Protein AF-A0A923NDS3-F1 (afdb_monomer_lite)

pLDDT: mean 91.22, std 11.39, range [41.09, 98.31]

Foldseek 3Di:
DDPDDQQEAEAEPVDPDPVSVVSVVVCVVVVRYYQYAHPDDDPPDDPVVNVVVSVVSVVVSNVD

Structure (mmCIF, N/CA/C/O backbone):
data_AF-A0A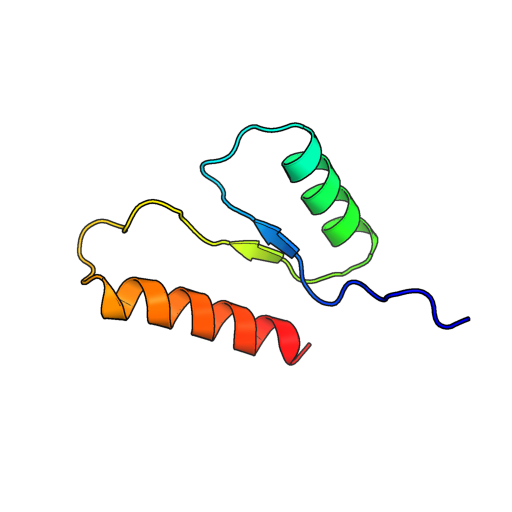923NDS3-F1
#
_entry.id   AF-A0A923NDS3-F1
#
loop_
_atom_site.group_PDB
_atom_site.id
_atom_site.type_symbol
_atom_site.label_atom_id
_atom_site.label_alt_id
_atom_site.label_comp_id
_atom_site.label_asym_id
_atom_site.label_entity_id
_atom_site.label_seq_id
_atom_site.pdbx_PDB_ins_code
_atom_site.Cartn_x
_atom_site.Cartn_y
_atom_site.Cartn_z
_atom_site.occupancy
_atom_site.B_iso_or_equiv
_atom_site.auth_seq_id
_atom_site.auth_comp_id
_atom_site.auth_asym_id
_atom_site.auth_atom_id
_atom_site.pdbx_PDB_model_num
ATOM 1 N N . MET A 1 1 ? -28.349 9.912 8.108 1.00 41.09 1 MET A N 1
ATOM 2 C CA . MET A 1 1 ? -27.086 10.249 7.415 1.00 41.09 1 MET A CA 1
ATOM 3 C C . MET A 1 1 ? -26.054 9.198 7.804 1.00 41.09 1 MET A C 1
ATOM 5 O O . MET A 1 1 ? -25.730 9.111 8.979 1.00 41.09 1 MET A O 1
ATOM 9 N N . ARG A 1 2 ? -25.629 8.319 6.887 1.00 43.25 2 ARG A N 1
ATOM 10 C CA . ARG A 1 2 ? -24.583 7.322 7.175 1.00 43.25 2 ARG A CA 1
ATOM 11 C C . ARG A 1 2 ? -23.246 8.033 6.964 1.00 43.25 2 ARG A C 1
ATOM 13 O O . ARG A 1 2 ? -22.976 8.461 5.847 1.00 43.25 2 ARG A O 1
ATOM 20 N N . LEU A 1 3 ? -22.472 8.245 8.027 1.00 53.41 3 LEU A N 1
ATOM 21 C CA . LEU A 1 3 ? -21.111 8.769 7.893 1.00 53.41 3 LEU A CA 1
ATOM 22 C C . LEU A 1 3 ? -20.317 7.789 7.020 1.00 53.41 3 LEU A C 1
ATOM 24 O O . LEU A 1 3 ? -20.419 6.576 7.213 1.00 53.41 3 LEU A O 1
ATOM 28 N N . ALA A 1 4 ? -19.582 8.298 6.032 1.00 70.19 4 ALA A N 1
ATOM 29 C CA . ALA A 1 4 ? -18.716 7.458 5.219 1.00 70.19 4 ALA A CA 1
ATOM 30 C C . ALA A 1 4 ? -17.656 6.822 6.130 1.00 70.19 4 ALA A C 1
ATOM 32 O O . ALA A 1 4 ? -16.911 7.522 6.811 1.00 70.19 4 ALA A O 1
ATOM 33 N N . THR A 1 5 ? -17.613 5.493 6.170 1.00 83.31 5 THR A N 1
ATOM 34 C CA . THR A 1 5 ? -16.621 4.741 6.942 1.00 83.31 5 THR A CA 1
ATOM 35 C C . THR A 1 5 ? -15.396 4.493 6.070 1.00 83.31 5 THR A C 1
ATOM 37 O O . THR A 1 5 ? -15.514 3.863 5.017 1.00 83.31 5 THR A O 1
ATOM 40 N N . CYS A 1 6 ? -14.221 4.955 6.498 1.00 88.50 6 CYS A N 1
ATOM 41 C CA . CYS A 1 6 ? -12.961 4.600 5.849 1.00 88.50 6 CYS A CA 1
ATOM 42 C C . CYS A 1 6 ? -12.648 3.121 6.131 1.00 88.50 6 CYS A C 1
ATOM 44 O O . CYS A 1 6 ? -12.550 2.725 7.289 1.00 88.50 6 CYS A O 1
ATOM 46 N N . ARG A 1 7 ? -12.542 2.297 5.082 1.00 93.44 7 ARG A N 1
ATOM 47 C CA . ARG A 1 7 ? -12.279 0.848 5.200 1.00 93.44 7 ARG A CA 1
ATOM 48 C C . ARG A 1 7 ? -10.814 0.476 5.006 1.00 93.44 7 ARG A C 1
ATOM 50 O O . ARG A 1 7 ? -10.395 -0.563 5.489 1.00 93.44 7 ARG A O 1
ATOM 57 N N . VAL A 1 8 ? -10.055 1.303 4.295 1.00 94.50 8 VAL A N 1
ATOM 58 C CA . VAL A 1 8 ? -8.633 1.094 4.010 1.00 94.50 8 VAL A CA 1
ATOM 59 C C . VAL A 1 8 ? -7.992 2.435 3.665 1.00 94.50 8 VAL A C 1
ATOM 61 O O . VAL A 1 8 ? -8.635 3.291 3.053 1.00 94.50 8 VAL A O 1
ATOM 64 N N . VAL A 1 9 ? -6.723 2.609 4.025 1.00 94.50 9 VAL A N 1
ATOM 65 C CA . VAL A 1 9 ? -5.877 3.706 3.542 1.00 94.50 9 VAL A CA 1
ATOM 66 C C . VAL A 1 9 ? -4.810 3.137 2.616 1.00 94.50 9 VAL A C 1
ATOM 68 O O . VAL A 1 9 ? -4.065 2.238 2.996 1.00 94.50 9 VAL A O 1
ATOM 71 N N . ILE A 1 10 ? -4.718 3.675 1.401 1.00 94.12 10 ILE A N 1
ATOM 72 C CA . ILE A 1 10 ? -3.637 3.356 0.465 1.00 94.12 10 ILE A CA 1
ATOM 73 C C . ILE A 1 10 ? -2.561 4.426 0.622 1.00 94.12 10 ILE A C 1
ATOM 75 O O . ILE A 1 10 ? -2.837 5.618 0.487 1.00 94.12 10 ILE A O 1
ATOM 79 N N . TYR A 1 11 ? -1.339 4.003 0.925 1.00 94.00 11 TYR A N 1
ATOM 80 C CA . TYR A 1 11 ? -0.220 4.893 1.194 1.00 94.00 11 TYR A CA 1
ATOM 81 C C . TYR A 1 11 ? 0.941 4.623 0.246 1.00 94.00 11 TYR A C 1
ATOM 83 O O . TYR A 1 11 ? 1.437 3.500 0.163 1.00 94.00 11 TYR A O 1
ATOM 91 N N . ASN A 1 12 ? 1.418 5.679 -0.415 1.00 94.31 12 ASN A N 1
ATOM 92 C CA . ASN A 1 12 ? 2.673 5.628 -1.145 1.00 94.31 12 ASN A CA 1
ATOM 93 C C . ASN A 1 12 ? 3.853 5.983 -0.229 1.00 94.31 12 ASN A C 1
ATOM 95 O O . ASN A 1 12 ? 3.990 7.156 0.132 1.00 94.31 12 AS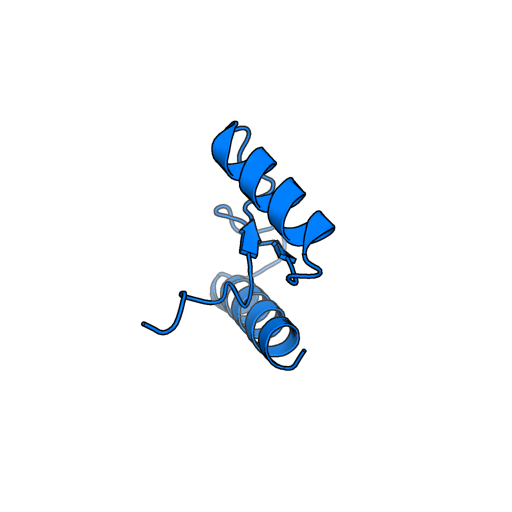N A O 1
ATOM 99 N N . PRO A 1 13 ? 4.740 5.025 0.115 1.00 91.38 13 PRO A N 1
ATOM 100 C CA . PRO A 1 13 ? 5.912 5.298 0.947 1.00 91.38 13 PRO A CA 1
ATOM 101 C C . PRO A 1 13 ? 6.927 6.238 0.282 1.00 91.38 13 PRO A C 1
ATOM 103 O O . PRO A 1 13 ? 7.793 6.777 0.964 1.00 91.38 13 PRO A O 1
ATOM 106 N N . GLN A 1 14 ? 6.814 6.473 -1.027 1.00 92.00 14 GLN A N 1
ATOM 107 C CA . GLN A 1 14 ? 7.629 7.443 -1.759 1.00 92.00 14 GLN A CA 1
ATOM 108 C C . GLN A 1 14 ? 7.115 8.888 -1.585 1.00 92.00 14 GLN A C 1
ATOM 110 O O . GLN A 1 14 ? 7.778 9.831 -2.011 1.00 92.00 14 GLN A O 1
ATOM 115 N N . SER A 1 15 ? 5.951 9.080 -0.948 1.00 89.31 15 SER A N 1
ATOM 116 C CA . SER A 1 15 ? 5.360 10.393 -0.681 1.00 89.31 15 SER A CA 1
ATOM 117 C C . SER A 1 15 ? 5.785 10.958 0.677 1.00 89.31 15 SER A C 1
ATOM 119 O O . SER A 1 15 ? 5.746 10.279 1.706 1.00 89.31 15 SER A O 1
ATOM 121 N N . THR A 1 16 ? 6.122 12.249 0.701 1.00 87.88 16 THR A N 1
ATOM 122 C CA . THR A 1 16 ? 6.552 12.985 1.905 1.00 87.88 16 THR A CA 1
ATOM 123 C C . THR A 1 16 ? 5.501 13.970 2.436 1.00 87.88 16 THR A C 1
ATOM 125 O O . THR A 1 16 ? 5.736 14.639 3.449 1.00 87.88 16 THR A O 1
ATOM 128 N N . GLY A 1 17 ? 4.330 14.053 1.793 1.00 91.56 17 GLY A N 1
ATOM 129 C CA . GLY A 1 17 ? 3.304 15.062 2.070 1.00 91.56 17 GLY A CA 1
ATOM 130 C C . GLY A 1 17 ? 2.672 14.967 3.466 1.00 91.56 17 GLY A C 1
ATOM 131 O O . GLY A 1 17 ? 2.410 13.881 3.986 1.00 91.56 17 GLY A O 1
ATOM 132 N N . LYS A 1 18 ? 2.362 16.126 4.067 1.00 92.06 18 LYS A N 1
ATOM 133 C CA . LYS A 1 18 ? 1.726 16.224 5.397 1.00 92.06 18 LYS A CA 1
ATOM 134 C C . LYS A 1 18 ? 0.388 15.480 5.462 1.00 92.06 18 LYS A C 1
ATOM 136 O O . LYS A 1 18 ? 0.151 14.754 6.422 1.00 92.06 18 LYS A O 1
ATOM 141 N N . LEU A 1 19 ? -0.442 15.611 4.426 1.00 89.25 19 LEU A N 1
ATOM 142 C CA . LEU A 1 19 ? -1.747 14.950 4.360 1.00 89.25 19 LEU A CA 1
ATOM 143 C C . LEU A 1 19 ? -1.621 13.419 4.376 1.00 89.25 19 LEU A C 1
ATOM 145 O O . LEU A 1 19 ? -2.367 12.753 5.086 1.00 89.25 19 LEU A O 1
ATOM 149 N N . ALA A 1 20 ? -0.636 12.864 3.663 1.00 88.69 20 ALA A N 1
ATOM 150 C CA . ALA A 1 20 ? -0.386 11.424 3.652 1.00 88.69 20 ALA A CA 1
ATOM 151 C C . ALA A 1 20 ? 0.004 10.912 5.049 1.00 88.69 20 ALA A C 1
ATOM 153 O O . ALA A 1 20 ? -0.512 9.896 5.508 1.00 88.69 20 ALA A O 1
ATOM 154 N N . LYS A 1 21 ? 0.841 11.665 5.775 1.00 90.19 21 LYS A N 1
ATOM 155 C CA . LYS A 1 21 ? 1.181 11.352 7.173 1.00 90.19 21 LYS A CA 1
ATOM 156 C C . LYS A 1 21 ? -0.044 11.415 8.088 1.00 90.19 21 LYS A C 1
ATOM 158 O O . LYS A 1 21 ? -0.218 10.533 8.919 1.00 90.19 21 LYS A O 1
ATOM 163 N N . GLN A 1 22 ? -0.908 12.416 7.919 1.00 91.75 22 GLN A N 1
ATOM 164 C CA . GLN A 1 22 ? -2.149 12.528 8.696 1.00 91.75 22 GLN A CA 1
ATOM 165 C C . GLN A 1 22 ? -3.099 11.352 8.434 1.00 91.75 22 GLN A C 1
ATOM 167 O O . GLN A 1 22 ? -3.667 10.820 9.384 1.00 91.75 22 GLN A O 1
ATOM 172 N N . ALA A 1 23 ? -3.224 10.899 7.183 1.00 90.50 23 ALA A N 1
ATOM 173 C CA . ALA A 1 23 ? -4.021 9.721 6.838 1.00 90.50 23 ALA A CA 1
ATOM 174 C C . ALA A 1 23 ? -3.482 8.440 7.501 1.00 90.50 23 ALA A C 1
ATOM 176 O O . ALA A 1 23 ? -4.261 7.639 8.011 1.00 90.50 23 ALA A O 1
ATOM 177 N N . MET A 1 24 ? -2.155 8.277 7.562 1.00 92.69 24 MET A N 1
ATOM 178 C CA . MET A 1 24 ? -1.507 7.165 8.269 1.00 92.69 24 MET A CA 1
ATOM 179 C C . MET A 1 24 ? -1.771 7.197 9.778 1.00 92.69 24 MET A C 1
ATOM 181 O O . MET A 1 24 ? -2.089 6.164 10.367 1.00 92.69 24 MET A O 1
ATOM 185 N N . THR A 1 25 ? -1.656 8.373 10.404 1.00 93.06 25 THR A N 1
ATOM 186 C CA . THR A 1 25 ? -1.969 8.551 11.830 1.00 93.06 25 THR A CA 1
ATOM 187 C C . THR A 1 25 ? -3.427 8.205 12.112 1.00 93.06 25 THR A C 1
ATOM 189 O O . THR A 1 25 ? -3.692 7.375 12.977 1.00 93.06 25 THR A O 1
ATOM 192 N N . TYR A 1 26 ? -4.355 8.758 11.325 1.00 91.69 26 TYR A N 1
ATOM 193 C CA . TYR A 1 26 ? -5.782 8.468 11.447 1.00 91.69 26 TYR A CA 1
ATOM 194 C C . TYR A 1 26 ? -6.069 6.967 11.328 1.00 91.69 26 TYR A C 1
ATOM 196 O O . TYR A 1 26 ? -6.775 6.406 12.167 1.00 91.69 26 TYR A O 1
ATOM 204 N N . ALA A 1 27 ? -5.482 6.304 10.325 1.00 93.81 27 ALA A N 1
ATOM 205 C CA . ALA A 1 27 ? -5.675 4.876 10.107 1.00 93.81 27 ALA A CA 1
ATOM 206 C C . ALA A 1 27 ? -5.212 4.046 11.309 1.00 93.81 27 ALA A C 1
ATOM 208 O O . ALA A 1 27 ? -5.940 3.172 11.777 1.00 93.81 27 ALA A O 1
ATOM 209 N N . LYS A 1 28 ? -4.038 4.377 11.860 1.00 93.25 28 LYS A N 1
ATOM 210 C CA . LYS A 1 28 ? -3.497 3.730 13.058 1.00 93.25 28 LYS A CA 1
ATOM 211 C C . LYS A 1 28 ? -4.401 3.928 14.277 1.00 93.25 28 LYS A C 1
ATOM 213 O O . LYS A 1 28 ? -4.638 2.970 15.005 1.00 93.25 28 LYS A O 1
ATOM 218 N N . GLU A 1 29 ? -4.894 5.144 14.499 1.00 95.06 29 GLU A N 1
ATOM 219 C CA . GLU A 1 29 ? -5.762 5.479 15.639 1.00 95.06 29 GLU A CA 1
ATOM 220 C C . GLU A 1 29 ? -7.123 4.775 15.579 1.00 95.06 29 GLU A C 1
ATOM 222 O O . GLU A 1 29 ? -7.681 4.434 16.618 1.00 95.06 29 GLU A O 1
ATOM 227 N N . HIS A 1 30 ? -7.643 4.530 14.374 1.00 93.25 30 HIS A N 1
ATOM 228 C CA . HIS A 1 30 ? -8.985 3.978 14.161 1.00 93.25 30 HIS A CA 1
ATOM 229 C C . HIS A 1 30 ? -8.976 2.501 13.740 1.00 93.25 30 HIS A C 1
ATOM 231 O O . HIS A 1 30 ? -10.019 1.960 13.380 1.00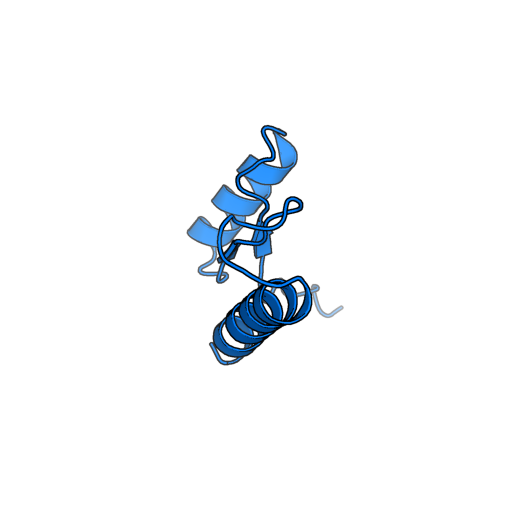 93.25 30 HIS A O 1
ATOM 237 N N . GLY A 1 31 ? -7.810 1.845 13.754 1.00 93.38 31 GLY A N 1
ATOM 238 C CA . GLY A 1 31 ? -7.669 0.446 13.341 1.00 93.38 31 GLY A CA 1
ATOM 239 C C . GLY A 1 31 ? -7.987 0.196 11.862 1.00 93.38 31 GLY A C 1
ATOM 240 O O . GLY A 1 31 ? -8.273 -0.936 11.480 1.00 93.38 31 GLY A O 1
ATOM 241 N N . VAL A 1 32 ? -7.944 1.234 11.023 1.00 94.94 32 VAL A N 1
ATOM 242 C CA . VAL A 1 32 ? -8.154 1.102 9.578 1.00 94.94 32 VAL A CA 1
ATOM 243 C C . VAL A 1 32 ? -6.890 0.492 8.963 1.00 94.94 32 VAL A C 1
ATOM 245 O O . VAL A 1 32 ? -5.791 1.008 9.190 1.00 94.94 32 VAL A O 1
ATOM 248 N N . PRO A 1 33 ? -6.996 -0.593 8.177 1.00 95.88 33 PR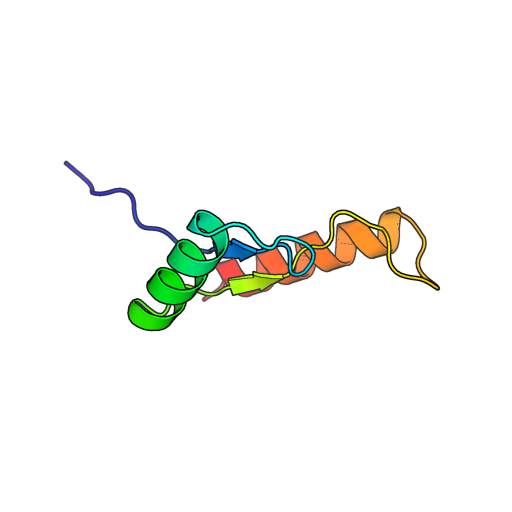O A N 1
ATOM 249 C CA . PRO A 1 33 ? -5.837 -1.209 7.552 1.00 95.88 33 PRO A CA 1
ATOM 250 C C . PRO A 1 33 ? -5.161 -0.253 6.566 1.00 95.88 33 PRO A C 1
ATOM 252 O O . PRO A 1 33 ? -5.816 0.506 5.845 1.00 95.88 33 PRO A O 1
ATOM 255 N N . VAL A 1 34 ? -3.832 -0.329 6.511 1.00 95.19 34 VAL A N 1
ATOM 256 C CA . VAL A 1 34 ? -3.016 0.427 5.561 1.00 95.19 34 VAL A CA 1
ATOM 257 C C . VAL A 1 34 ? -2.405 -0.521 4.540 1.00 95.19 34 VAL A C 1
ATOM 259 O O . VAL A 1 34 ? -1.766 -1.507 4.905 1.00 95.19 34 VAL A O 1
ATOM 262 N N . VAL A 1 35 ? -2.553 -0.180 3.264 1.00 96.12 35 VAL A N 1
ATOM 263 C CA . VAL A 1 35 ? -1.913 -0.862 2.139 1.00 96.12 35 VAL A CA 1
ATOM 264 C C . VAL A 1 35 ? -0.839 0.048 1.570 1.00 96.12 35 VAL A C 1
ATOM 266 O O . VAL A 1 35 ? -1.114 1.193 1.215 1.00 96.12 35 VAL A O 1
ATOM 269 N N . GLN A 1 36 ? 0.388 -0.457 1.469 1.00 94.25 36 GLN A N 1
ATOM 270 C CA . GLN A 1 36 ? 1.459 0.268 0.797 1.00 94.25 36 GLN A CA 1
ATOM 271 C C . GLN A 1 36 ? 1.407 0.015 -0.710 1.00 94.25 36 GLN A C 1
ATOM 273 O O . GLN A 1 36 ? 1.312 -1.128 -1.151 1.00 94.25 36 GLN A O 1
ATOM 278 N N . ALA A 1 37 ? 1.490 1.086 -1.489 1.00 94.62 37 ALA A N 1
ATOM 279 C CA . ALA A 1 37 ? 1.485 1.060 -2.945 1.00 94.62 37 ALA A CA 1
ATOM 280 C C . ALA A 1 37 ? 2.594 1.974 -3.457 1.00 94.62 37 ALA A C 1
ATOM 282 O O . ALA A 1 37 ? 2.659 3.125 -3.051 1.00 94.62 37 ALA A O 1
ATOM 283 N N . THR A 1 38 ? 3.470 1.498 -4.332 1.00 95.69 38 THR A N 1
ATOM 284 C CA . THR A 1 38 ? 4.468 2.373 -4.956 1.00 95.69 38 THR A CA 1
ATOM 285 C C . THR A 1 38 ? 3.894 2.987 -6.228 1.00 95.69 38 THR A C 1
ATOM 287 O O . THR A 1 38 ? 2.956 2.464 -6.825 1.00 95.69 38 THR A O 1
ATOM 290 N N . GLU A 1 39 ? 4.454 4.114 -6.653 1.00 93.44 39 GLU A N 1
ATOM 291 C CA . GLU A 1 39 ? 4.216 4.682 -7.991 1.00 93.44 39 GLU A CA 1
ATOM 292 C C . GLU A 1 39 ? 5.308 4.244 -8.966 1.00 93.44 39 GLU A C 1
ATOM 294 O O . GLU A 1 39 ? 5.121 4.230 -10.180 1.00 93.44 39 GLU A O 1
ATOM 299 N N . THR A 1 40 ? 6.469 3.868 -8.429 1.00 95.94 40 THR A N 1
ATOM 300 C CA . THR A 1 40 ? 7.576 3.331 -9.209 1.00 95.94 40 THR A CA 1
ATOM 301 C C . THR A 1 40 ? 7.600 1.816 -9.105 1.00 95.94 40 THR A C 1
ATOM 303 O O . THR A 1 40 ? 7.538 1.247 -8.010 1.00 95.94 40 THR A O 1
ATOM 306 N N . LYS A 1 41 ? 7.734 1.158 -10.258 1.00 96.12 41 LYS A N 1
ATOM 307 C CA . LYS A 1 41 ? 7.873 -0.293 -10.327 1.00 96.12 41 LYS A CA 1
ATOM 308 C C . LYS A 1 41 ? 9.137 -0.740 -9.578 1.00 96.12 41 LYS A C 1
ATOM 310 O O . LYS A 1 41 ? 10.222 -0.253 -9.902 1.00 96.12 41 LYS A O 1
ATOM 315 N N . PRO A 1 42 ? 9.038 -1.713 -8.658 1.00 94.62 42 PRO A N 1
ATOM 316 C CA . PRO A 1 42 ? 10.206 -2.309 -8.026 1.00 94.62 42 PRO A CA 1
ATOM 317 C C . PRO A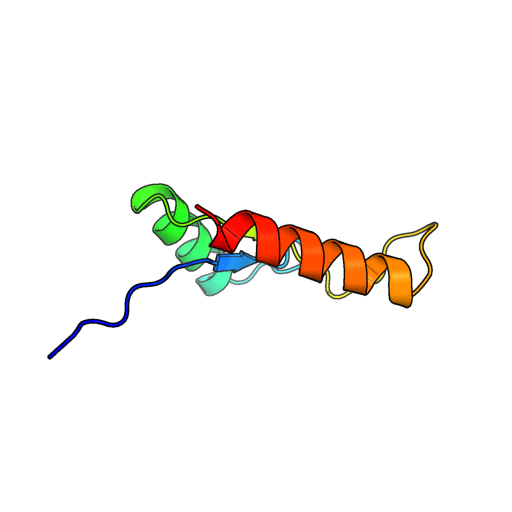 1 42 ? 11.163 -2.957 -9.040 1.00 94.62 42 PRO A C 1
ATOM 319 O O . PRO A 1 42 ? 10.770 -3.392 -10.135 1.00 94.62 42 PRO A O 1
ATOM 322 N N . ALA A 1 43 ? 12.436 -3.046 -8.658 1.00 96.38 43 ALA A N 1
ATOM 323 C CA . ALA A 1 43 ? 13.416 -3.841 -9.387 1.00 96.38 43 ALA A CA 1
ATOM 324 C C . ALA A 1 43 ? 13.018 -5.328 -9.369 1.00 96.38 43 ALA A C 1
ATOM 326 O O . ALA A 1 43 ? 12.390 -5.800 -8.424 1.00 96.38 43 ALA A O 1
ATOM 327 N N . GLY A 1 44 ? 13.361 -6.061 -10.431 1.00 96.88 44 GLY A N 1
ATOM 328 C CA . GLY A 1 44 ? 13.124 -7.508 -10.504 1.00 96.88 44 GLY A CA 1
ATOM 329 C C . GLY A 1 44 ? 11.669 -7.947 -10.717 1.00 96.88 44 GLY A C 1
ATOM 330 O O . GLY A 1 44 ? 11.417 -9.143 -10.714 1.00 96.88 44 GLY A O 1
ATOM 331 N N . LYS A 1 45 ? 10.723 -7.018 -10.925 1.00 96.75 45 LYS A N 1
ATOM 332 C CA . LYS A 1 45 ? 9.328 -7.336 -11.286 1.00 96.75 45 LYS A CA 1
ATOM 333 C C . LYS A 1 45 ? 8.971 -6.860 -12.685 1.00 96.75 45 LYS A C 1
ATOM 335 O O . LYS A 1 45 ? 9.424 -5.792 -13.115 1.00 96.75 45 LYS A O 1
ATOM 340 N N . THR A 1 46 ? 8.102 -7.595 -13.366 1.00 98.25 46 THR A N 1
ATOM 341 C CA . THR A 1 46 ? 7.342 -7.075 -14.506 1.00 98.25 46 THR A CA 1
ATOM 342 C C . THR A 1 46 ? 6.285 -6.073 -14.032 1.00 98.25 46 THR A C 1
ATOM 344 O O . THR A 1 46 ? 5.990 -5.952 -12.841 1.00 98.25 46 THR A O 1
ATOM 347 N N . TYR A 1 47 ? 5.713 -5.313 -14.967 1.00 96.81 47 TYR A N 1
ATOM 348 C CA . TYR A 1 47 ? 4.625 -4.388 -14.644 1.00 96.81 47 TYR A CA 1
ATOM 349 C C . TYR A 1 47 ? 3.388 -5.127 -14.109 1.00 96.81 47 TYR A C 1
ATOM 351 O O . TYR A 1 47 ? 2.818 -4.709 -13.104 1.00 96.81 47 TYR A O 1
ATOM 359 N N . ALA A 1 48 ? 3.013 -6.242 -14.744 1.00 98.19 48 ALA A N 1
ATOM 360 C CA . ALA A 1 48 ? 1.831 -7.013 -14.372 1.00 98.19 48 ALA A CA 1
ATOM 361 C C . ALA A 1 48 ? 1.952 -7.607 -12.961 1.00 98.19 48 ALA A C 1
ATOM 363 O O . ALA A 1 48 ? 1.033 -7.449 -12.164 1.00 98.19 48 ALA A O 1
ATOM 364 N N . GLU A 1 49 ? 3.096 -8.210 -12.623 1.00 98.31 49 GLU A N 1
ATOM 365 C CA . GLU A 1 49 ? 3.346 -8.744 -11.274 1.00 98.31 49 GLU A CA 1
ATOM 366 C C . GLU A 1 49 ? 3.252 -7.648 -10.211 1.00 98.31 49 GLU A C 1
ATOM 368 O O . GLU A 1 49 ? 2.599 -7.822 -9.187 1.00 98.31 49 GLU A O 1
ATOM 373 N N . TRP A 1 50 ? 3.851 -6.483 -10.471 1.00 97.88 50 TRP A N 1
ATOM 374 C CA . TRP A 1 50 ? 3.810 -5.361 -9.538 1.00 97.88 50 TRP A CA 1
ATOM 375 C C . TRP A 1 50 ? 2.385 -4.852 -9.286 1.00 97.88 50 TRP A C 1
ATOM 377 O O . TRP A 1 50 ? 1.998 -4.673 -8.130 1.00 97.88 50 TRP A O 1
ATOM 387 N N . GLN A 1 51 ? 1.592 -4.647 -10.340 1.00 98.00 51 GLN A N 1
ATOM 388 C CA . GLN A 1 51 ? 0.208 -4.196 -10.182 1.00 98.00 51 GLN A CA 1
ATOM 389 C C . GLN A 1 51 ? -0.655 -5.261 -9.499 1.00 98.00 51 GLN A C 1
ATOM 391 O O . GLN A 1 51 ? -1.451 -4.936 -8.617 1.00 98.00 51 GLN A O 1
ATOM 396 N N . TYR A 1 52 ? -0.460 -6.536 -9.846 1.00 98.06 52 TYR A N 1
ATOM 397 C CA . TYR A 1 52 ? -1.201 -7.636 -9.238 1.00 98.06 52 TYR A CA 1
ATOM 398 C C . TYR A 1 52 ? -0.914 -7.773 -7.739 1.00 98.06 52 TYR A C 1
ATOM 400 O O . TYR A 1 52 ? -1.841 -7.951 -6.952 1.00 98.06 52 TYR A O 1
ATOM 408 N N . ASP A 1 53 ? 0.341 -7.611 -7.315 1.00 97.31 53 ASP A N 1
ATOM 409 C CA . ASP A 1 53 ? 0.700 -7.646 -5.896 1.00 97.31 53 ASP A CA 1
ATOM 410 C C . ASP A 1 53 ? 0.029 -6.525 -5.092 1.00 97.31 53 ASP A C 1
ATOM 412 O O . ASP A 1 53 ? -0.418 -6.755 -3.966 1.00 97.31 53 ASP A O 1
ATOM 416 N N . GLN A 1 54 ? -0.100 -5.324 -5.669 1.00 97.12 54 GLN A N 1
ATOM 417 C CA . GLN A 1 54 ? -0.814 -4.223 -5.017 1.00 97.12 54 GLN A CA 1
ATOM 418 C C . GLN A 1 54 ? -2.318 -4.489 -4.911 1.00 97.12 54 GLN A C 1
ATOM 420 O O . GLN A 1 54 ? -2.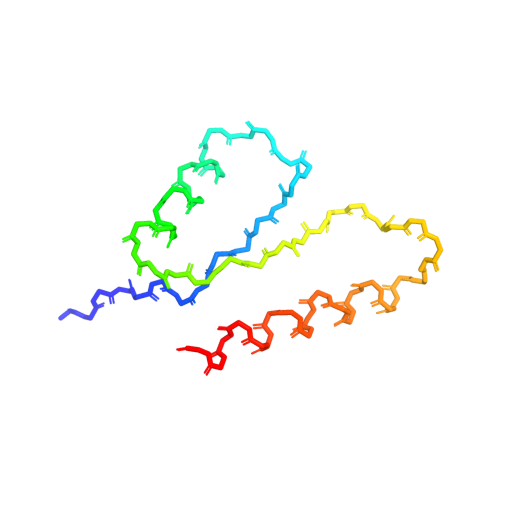912 -4.223 -3.865 1.00 97.12 54 GLN A O 1
ATOM 425 N N . LEU A 1 55 ? -2.929 -5.052 -5.957 1.00 97.06 55 LEU A N 1
ATOM 426 C CA . LEU A 1 55 ? -4.336 -5.461 -5.927 1.00 97.06 55 LEU A CA 1
ATOM 427 C C . LEU A 1 55 ? -4.579 -6.559 -4.887 1.00 97.06 55 LEU A C 1
ATOM 429 O O . LEU A 1 55 ? -5.536 -6.475 -4.122 1.00 97.06 55 LEU A O 1
ATOM 433 N N . LYS A 1 56 ? -3.685 -7.550 -4.804 1.00 97.81 56 LYS A N 1
ATOM 434 C CA . LYS A 1 56 ? -3.760 -8.623 -3.807 1.00 97.81 56 LYS A CA 1
ATOM 435 C C . LYS A 1 56 ? -3.659 -8.078 -2.382 1.00 97.81 56 LYS A C 1
ATOM 437 O O . LYS A 1 56 ? -4.437 -8.475 -1.522 1.00 97.81 56 LYS A O 1
ATOM 442 N N . ALA A 1 57 ? -2.734 -7.153 -2.124 1.00 97.44 57 ALA A N 1
ATOM 443 C CA . ALA A 1 57 ? -2.606 -6.524 -0.810 1.00 97.44 57 ALA A CA 1
ATOM 444 C C . ALA A 1 57 ? -3.865 -5.728 -0.421 1.00 97.44 57 ALA A C 1
ATOM 446 O O . ALA A 1 57 ? -4.271 -5.747 0.742 1.00 97.44 57 ALA A O 1
ATOM 447 N N . LEU A 1 58 ? -4.499 -5.062 -1.391 1.00 96.94 58 LEU A N 1
ATOM 448 C CA . LEU A 1 58 ? -5.763 -4.361 -1.186 1.00 96.94 58 LEU A CA 1
ATOM 449 C C . LEU A 1 58 ? -6.920 -5.318 -0.875 1.00 96.94 58 LEU A C 1
ATOM 451 O O . LEU A 1 58 ? -7.661 -5.076 0.076 1.00 96.94 58 LEU A O 1
ATOM 455 N N . ASP A 1 59 ? -7.054 -6.404 -1.634 1.00 97.56 59 ASP A N 1
ATOM 456 C CA . ASP A 1 59 ? -8.086 -7.422 -1.412 1.00 97.56 59 ASP A CA 1
ATOM 457 C C . ASP A 1 59 ? -7.981 -8.035 -0.004 1.00 97.56 59 ASP A C 1
ATOM 459 O O . ASP A 1 59 ? -8.959 -8.084 0.740 1.00 97.56 59 ASP A O 1
ATOM 463 N N . GLU A 1 60 ? -6.770 -8.400 0.426 1.00 97.00 60 GLU A N 1
ATOM 464 C CA . GLU A 1 60 ? -6.525 -8.921 1.777 1.00 97.00 60 GLU A CA 1
ATOM 465 C C . GLU A 1 60 ? -6.826 -7.901 2.885 1.00 97.00 60 GLU A C 1
ATOM 467 O O . GLU A 1 60 ? -7.286 -8.271 3.968 1.00 97.00 60 GLU A O 1
ATOM 472 N N . ALA A 1 61 ? -6.593 -6.609 2.641 1.00 96.00 61 ALA A N 1
ATOM 473 C CA . ALA A 1 61 ? -6.925 -5.561 3.603 1.00 96.00 61 ALA A CA 1
ATOM 474 C C . ALA A 1 61 ? -8.441 -5.374 3.769 1.00 96.00 61 ALA A C 1
ATOM 476 O O . ALA A 1 61 ? -8.895 -5.121 4.881 1.00 96.00 61 ALA A O 1
ATOM 477 N N . LEU A 1 62 ? -9.220 -5.521 2.693 1.00 94.31 62 LEU A N 1
ATOM 478 C CA . LEU A 1 62 ? -10.676 -5.327 2.700 1.00 94.31 62 LEU A CA 1
ATOM 479 C C . LEU A 1 62 ? -11.465 -6.501 3.301 1.00 94.31 62 LEU A C 1
ATOM 481 O O . LEU A 1 62 ? -12.640 -6.332 3.635 1.00 94.31 62 LEU A O 1
ATOM 485 N N . LYS A 1 63 ? -10.831 -7.670 3.456 1.00 93.00 63 LYS A N 1
ATOM 486 C CA . LYS A 1 63 ? -11.395 -8.838 4.158 1.00 93.00 63 LYS A CA 1
ATOM 487 C C . LYS A 1 63 ? -11.402 -8.686 5.683 1.00 93.00 63 LYS A C 1
ATOM 489 O O . LYS A 1 63 ? -12.022 -9.503 6.360 1.00 93.00 63 LYS A O 1
ATOM 494 N N . LYS A 1 64 ? -10.701 -7.680 6.209 1.00 68.62 64 LYS A N 1
ATOM 495 C CA . LYS A 1 64 ? -10.667 -7.325 7.632 1.00 68.62 64 LYS A CA 1
ATOM 496 C C . LYS A 1 64 ? -11.793 -6.345 7.982 1.00 68.62 64 LYS A C 1
ATOM 498 O O . LYS A 1 64 ? -12.228 -6.412 9.147 1.00 68.62 64 LYS A O 1
#

Radius of gyration: 13.39 Å; chains: 1; bounding box: 40×25×30 Å

Sequence (64 aa):
MRLATCRVVIYNPQSTGKLAKQAMTYAKEHGVPVVQATETKPAGKTYAEWQYDQLKALDEALKK

Organism: Weissella confusa (NCBI:txid1583)

Secondary structure (DSSP, 8-state):
--PPPP--EEE-TT---HHHHHHHHHHHHTT--EEE--SSPPTT--HHHHHHHHHHHHHHHHT-